Protein AF-A0A920FUL5-F1 (afdb_monomer_lite)

Secondary structure (DSSP, 8-state):
-TTTTS----SS---S---------HHHHHHHHT-S--EEEEEETTEEEEEEPPHHHHHHHHTT--

Foldseek 3Di:
DKPPPDDPPDPPDPPPDIDDDDDDDPVRLVVLVVDPFDKDWDDDPVGTDIDTDDPVRSVVVNVVSD

Structure (mmCIF, N/CA/C/O backbone):
data_AF-A0A920FUL5-F1
#
_entry.id   AF-A0A920FUL5-F1
#
loop_
_atom_site.group_PDB
_atom_site.id
_atom_site.type_symbol
_atom_site.label_atom_id
_atom_site.label_alt_id
_atom_site.label_comp_id
_atom_site.label_asym_id
_atom_site.label_entity_id
_atom_site.label_seq_id
_atom_site.pdbx_PDB_ins_code
_atom_site.Cartn_x
_atom_site.Cartn_y
_atom_site.Cartn_z
_atom_site.occupancy
_atom_site.B_iso_or_equiv
_atom_site.auth_seq_id
_atom_site.auth_comp_id
_atom_site.auth_asym_id
_atom_site.auth_atom_id
_atom_site.pdbx_PDB_model_num
ATOM 1 N N . MET A 1 1 ? 13.903 1.081 1.531 1.00 50.53 1 MET A N 1
ATOM 2 C CA . MET A 1 1 ? 14.530 0.844 0.212 1.00 50.53 1 MET A CA 1
ATOM 3 C C . MET A 1 1 ? 14.127 -0.542 -0.275 1.00 50.53 1 MET A C 1
ATOM 5 O O . MET A 1 1 ? 13.739 -1.370 0.542 1.00 50.53 1 MET A O 1
ATOM 9 N N . ALA A 1 2 ? 14.140 -0.776 -1.589 1.00 53.91 2 ALA A N 1
ATOM 10 C CA . ALA A 1 2 ? 14.004 -2.127 -2.132 1.00 53.91 2 ALA A CA 1
ATOM 11 C C . ALA A 1 2 ? 15.235 -2.964 -1.743 1.00 53.91 2 ALA A C 1
ATOM 13 O O . ALA A 1 2 ? 16.339 -2.420 -1.710 1.00 53.91 2 ALA A O 1
ATOM 14 N N . ASP A 1 3 ? 15.036 -4.254 -1.465 1.00 59.34 3 ASP A N 1
ATOM 15 C CA . ASP A 1 3 ? 16.104 -5.249 -1.279 1.00 59.34 3 ASP A CA 1
ATOM 16 C C . ASP A 1 3 ? 17.050 -5.0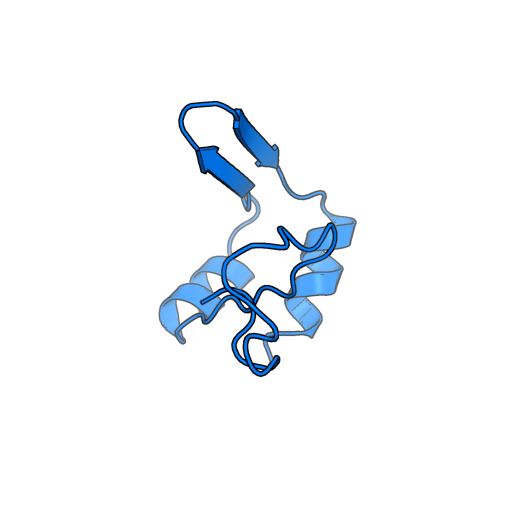13 -0.081 1.00 59.34 3 ASP A C 1
ATOM 18 O O . ASP A 1 3 ? 18.232 -5.335 -0.141 1.00 59.34 3 ASP A O 1
ATOM 22 N N . GLU A 1 4 ? 16.544 -4.494 1.044 1.00 55.91 4 GLU A N 1
ATOM 23 C CA . GLU A 1 4 ? 17.346 -4.338 2.279 1.00 55.91 4 GLU A CA 1
ATOM 24 C C . GLU A 1 4 ? 17.737 -5.670 2.954 1.00 55.91 4 GLU A C 1
ATOM 26 O O . GLU A 1 4 ? 18.588 -5.666 3.839 1.00 55.91 4 GLU A O 1
ATOM 31 N N . ASP A 1 5 ? 17.140 -6.794 2.543 1.00 56.16 5 ASP A N 1
ATOM 32 C CA . ASP A 1 5 ? 17.346 -8.130 3.138 1.00 56.16 5 ASP A CA 1
ATOM 33 C C . ASP A 1 5 ? 18.160 -9.079 2.231 1.00 56.16 5 ASP A C 1
ATOM 35 O O . ASP A 1 5 ? 1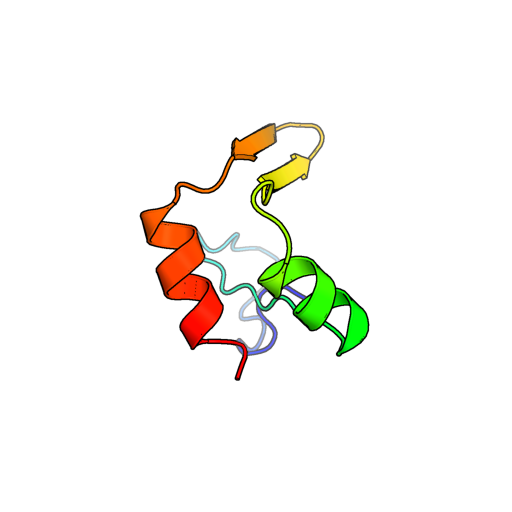8.299 -10.271 2.501 1.00 56.16 5 ASP A O 1
ATOM 39 N N . LEU A 1 6 ? 18.691 -8.567 1.115 1.00 55.97 6 LEU A N 1
ATOM 40 C CA . LEU A 1 6 ? 19.556 -9.323 0.215 1.00 55.97 6 LEU A CA 1
ATOM 41 C C . LEU A 1 6 ? 20.915 -8.633 0.119 1.00 55.97 6 LEU A C 1
ATOM 43 O O . LEU A 1 6 ? 21.017 -7.510 -0.374 1.00 55.97 6 LEU A O 1
ATOM 47 N N . ASP A 1 7 ? 21.976 -9.336 0.527 1.00 49.91 7 ASP A N 1
ATOM 48 C CA . ASP A 1 7 ? 23.331 -8.973 0.117 1.00 49.91 7 ASP A CA 1
ATOM 49 C C . ASP A 1 7 ? 23.340 -8.855 -1.413 1.00 49.91 7 ASP A C 1
ATOM 51 O O . ASP A 1 7 ? 22.998 -9.805 -2.127 1.00 49.91 7 ASP A O 1
ATOM 55 N N . ARG A 1 8 ? 23.687 -7.669 -1.927 1.00 54.12 8 ARG A N 1
ATOM 56 C CA . ARG A 1 8 ? 23.757 -7.407 -3.369 1.00 54.12 8 ARG A CA 1
ATOM 57 C C . ARG A 1 8 ? 24.711 -8.409 -4.018 1.00 54.12 8 ARG A C 1
ATOM 59 O O . ARG A 1 8 ? 25.926 -8.265 -3.931 1.00 54.12 8 ARG A O 1
ATOM 66 N N . ALA A 1 9 ? 24.163 -9.422 -4.685 1.00 51.97 9 ALA A N 1
ATOM 67 C CA . ALA A 1 9 ? 24.969 -10.479 -5.289 1.00 51.97 9 ALA A CA 1
ATOM 68 C C . ALA A 1 9 ? 25.711 -10.027 -6.566 1.00 51.97 9 ALA A C 1
ATOM 70 O O . ALA A 1 9 ? 26.654 -10.705 -6.968 1.00 51.97 9 ALA A O 1
ATOM 71 N N . ASN A 1 10 ? 25.318 -8.909 -7.199 1.00 50.34 10 ASN A N 1
ATOM 72 C CA . ASN A 1 10 ? 26.091 -8.124 -8.180 1.00 50.34 10 ASN A CA 1
ATOM 73 C C . ASN A 1 10 ? 25.291 -6.884 -8.650 1.00 50.34 10 ASN A C 1
ATOM 75 O O . ASN A 1 10 ? 24.071 -6.853 -8.529 1.00 50.34 10 ASN A O 1
ATOM 79 N N . ASP A 1 11 ? 25.972 -5.888 -9.229 1.00 54.91 11 ASP A N 1
ATOM 80 C CA . ASP A 1 11 ? 25.361 -4.695 -9.857 1.00 54.91 11 ASP A CA 1
ATOM 81 C C . ASP A 1 11 ? 24.840 -4.949 -11.298 1.00 54.91 11 ASP A C 1
ATOM 83 O O . ASP A 1 11 ? 24.377 -4.025 -11.961 1.00 54.91 11 ASP A O 1
ATOM 87 N N . GLU A 1 12 ? 24.904 -6.190 -11.805 1.00 52.84 12 GLU A N 1
ATOM 88 C CA . GLU A 1 12 ? 24.579 -6.530 -13.208 1.00 52.84 12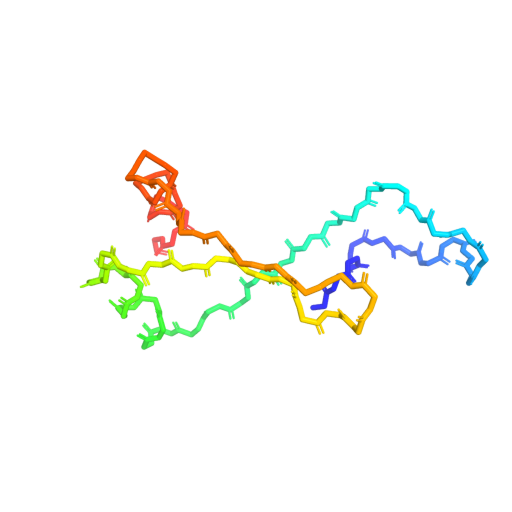 GLU A CA 1
ATOM 89 C C . GLU A 1 12 ? 23.299 -7.359 -13.404 1.00 52.84 12 GLU A C 1
ATOM 91 O O . GLU A 1 12 ? 22.778 -7.413 -14.519 1.00 52.84 12 GLU A O 1
ATOM 96 N N . LYS A 1 13 ? 22.757 -8.019 -12.373 1.00 56.31 13 LYS A N 1
ATOM 97 C CA . LYS A 1 13 ? 21.487 -8.749 -12.495 1.00 56.31 13 LYS A CA 1
ATOM 98 C C . LYS A 1 13 ? 20.353 -7.912 -11.929 1.00 56.31 13 LYS A C 1
ATOM 100 O O . LYS A 1 13 ? 20.168 -7.838 -10.719 1.00 56.31 13 LYS A O 1
ATOM 105 N N . THR A 1 14 ? 19.533 -7.359 -12.814 1.00 57.38 14 THR A N 1
ATOM 106 C CA . THR A 1 14 ? 18.166 -6.984 -12.460 1.00 57.38 14 THR A CA 1
ATOM 107 C C . THR A 1 14 ? 17.428 -8.265 -12.069 1.00 57.38 14 THR A C 1
ATOM 109 O O . THR A 1 14 ? 17.082 -9.094 -12.912 1.00 57.38 14 THR A O 1
ATOM 112 N N . SER A 1 15 ? 17.266 -8.507 -10.768 1.00 61.62 15 SER A N 1
ATOM 113 C CA . SER A 1 15 ? 16.406 -9.594 -10.305 1.00 61.62 15 SER A CA 1
ATOM 114 C C . SER A 1 15 ? 15.002 -9.374 -10.863 1.00 61.62 15 SER A C 1
ATOM 116 O O . SER A 1 15 ? 14.464 -8.280 -10.799 1.00 61.62 15 SER A O 1
ATOM 118 N N . ALA A 1 16 ? 14.374 -10.420 -11.399 1.00 74.50 16 ALA A N 1
ATOM 119 C CA . ALA A 1 16 ? 12.978 -10.335 -11.839 1.00 74.50 16 ALA A CA 1
ATOM 120 C C . ALA A 1 16 ? 11.990 -10.192 -10.659 1.00 74.50 16 ALA A C 1
ATOM 122 O O . ALA A 1 16 ? 10.796 -9.997 -10.870 1.00 74.50 16 ALA A O 1
ATOM 123 N N . VAL A 1 17 ? 12.481 -10.331 -9.423 1.00 78.94 17 VAL A N 1
ATOM 124 C CA . VAL A 1 17 ? 11.713 -10.271 -8.179 1.00 78.94 17 VAL A CA 1
ATOM 125 C C . VAL A 1 1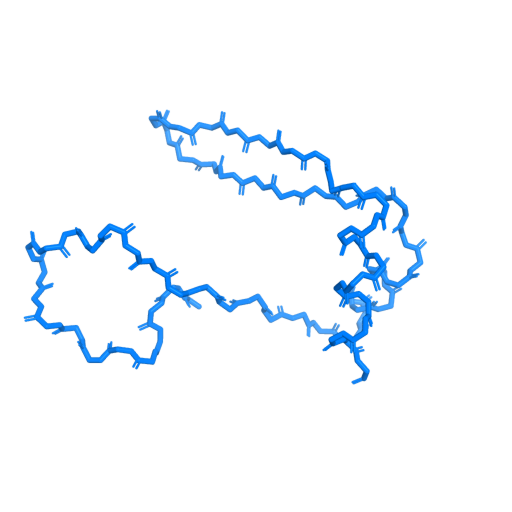7 ? 12.450 -9.363 -7.203 1.00 78.94 17 VAL A C 1
ATOM 127 O O . VAL A 1 17 ? 13.637 -9.567 -6.958 1.00 78.94 17 VAL A O 1
ATOM 130 N N . HIS A 1 18 ? 11.723 -8.407 -6.633 1.00 78.75 18 HIS A N 1
ATOM 131 C CA . HIS A 1 18 ? 12.218 -7.484 -5.616 1.00 78.75 18 HIS A CA 1
ATOM 132 C C . HIS A 1 18 ? 11.320 -7.547 -4.387 1.00 78.75 18 HIS A C 1
ATOM 134 O O . HIS A 1 18 ? 10.098 -7.677 -4.515 1.00 78.75 18 HIS A O 1
ATOM 140 N N . PHE A 1 19 ? 11.913 -7.410 -3.204 1.00 81.31 19 PHE A N 1
ATOM 141 C CA . PHE A 1 19 ? 11.159 -7.253 -1.964 1.00 81.31 19 PHE A CA 1
ATOM 142 C C . PHE A 1 19 ? 11.129 -5.776 -1.575 1.00 81.31 19 PHE A C 1
ATOM 144 O O . PHE A 1 19 ? 12.166 -5.119 -1.464 1.00 81.31 19 PHE A O 1
ATOM 151 N N . LEU A 1 20 ? 9.922 -5.244 -1.377 1.00 86.88 20 LEU A N 1
ATOM 152 C CA . LEU A 1 20 ? 9.699 -3.850 -1.003 1.00 86.88 20 LEU A CA 1
ATOM 153 C C . LEU A 1 20 ? 9.174 -3.770 0.426 1.00 86.88 20 LEU A C 1
ATOM 155 O O . LEU A 1 20 ? 8.270 -4.512 0.806 1.00 86.88 20 LEU A O 1
ATOM 159 N N . ARG A 1 21 ? 9.706 -2.818 1.194 1.00 88.25 21 ARG A N 1
ATOM 160 C CA . ARG A 1 21 ? 9.188 -2.442 2.509 1.00 88.25 21 ARG A CA 1
ATOM 161 C C . ARG A 1 21 ? 8.762 -0.981 2.485 1.00 88.25 21 ARG A C 1
ATOM 163 O O . ARG A 1 21 ? 9.577 -0.104 2.199 1.00 88.25 21 ARG A O 1
ATOM 170 N N . PHE A 1 22 ? 7.503 -0.739 2.829 1.00 88.44 22 PHE A N 1
ATOM 171 C CA . PHE A 1 22 ? 6.950 0.596 3.026 1.00 88.44 22 PHE A CA 1
ATOM 172 C C . PHE A 1 22 ? 6.896 0.869 4.523 1.00 88.44 22 PHE A C 1
ATOM 174 O O . PHE A 1 22 ? 6.243 0.137 5.262 1.00 88.44 22 PHE A O 1
ATOM 181 N N . GLN A 1 23 ? 7.625 1.886 4.971 1.00 89.19 23 GLN A N 1
ATOM 182 C CA . GLN A 1 23 ? 7.614 2.297 6.366 1.00 89.19 23 GLN A CA 1
ATOM 183 C C . GLN A 1 23 ? 6.667 3.481 6.515 1.00 89.19 23 GLN A C 1
ATOM 185 O O . GLN A 1 23 ? 6.854 4.497 5.854 1.00 89.19 23 GLN A O 1
ATOM 190 N N . LEU A 1 24 ? 5.664 3.314 7.369 1.00 90.94 24 LEU A N 1
ATOM 191 C CA . LEU A 1 24 ? 4.683 4.337 7.706 1.00 90.94 24 LEU A CA 1
ATOM 192 C C . LEU A 1 24 ? 4.940 4.795 9.139 1.00 90.94 24 LEU A C 1
ATOM 194 O O . LEU A 1 24 ? 5.235 3.979 10.016 1.00 90.94 24 LEU A O 1
ATOM 198 N N . ASN A 1 25 ? 4.838 6.094 9.383 1.00 93.19 25 ASN A N 1
ATOM 199 C CA . ASN A 1 25 ? 4.802 6.632 10.736 1.00 93.19 25 ASN A CA 1
ATOM 200 C C . ASN A 1 25 ? 3.377 6.537 11.325 1.00 93.19 25 ASN A C 1
ATOM 202 O O . ASN A 1 25 ? 2.434 6.111 10.654 1.00 93.19 25 ASN A O 1
ATOM 206 N N . SER A 1 26 ? 3.208 6.901 12.598 1.00 92.31 26 SER A N 1
ATOM 207 C CA . SER A 1 26 ? 1.911 6.792 13.284 1.00 92.31 26 SER A CA 1
ATOM 208 C C . SER A 1 26 ? 0.811 7.649 12.646 1.00 92.31 26 SER A C 1
ATOM 210 O O . SER A 1 26 ? -0.303 7.166 12.485 1.00 92.31 26 SER A O 1
ATOM 212 N N . GLU A 1 27 ? 1.125 8.873 12.214 1.00 93.44 27 GLU A N 1
ATOM 213 C CA . GLU A 1 27 ? 0.160 9.761 11.549 1.00 93.44 27 GLU A CA 1
ATOM 214 C C . GLU A 1 27 ? -0.266 9.196 10.187 1.00 93.44 27 GLU A C 1
ATOM 216 O O . GLU A 1 27 ? -1.452 9.148 9.869 1.00 93.44 27 GLU A O 1
ATOM 221 N N . GLU A 1 28 ? 0.685 8.694 9.399 1.00 92.50 28 GLU A N 1
ATOM 222 C CA . GLU A 1 28 ? 0.412 8.044 8.113 1.00 92.50 28 GLU A CA 1
ATOM 223 C C . GLU A 1 28 ? -0.402 6.758 8.283 1.00 92.50 28 GLU A C 1
ATOM 225 O O . GLU A 1 28 ? -1.273 6.464 7.466 1.00 92.50 28 GLU A O 1
ATOM 230 N N . THR A 1 29 ? -0.155 6.012 9.360 1.00 92.50 29 THR A N 1
ATOM 231 C CA . THR A 1 29 ? -0.917 4.807 9.704 1.00 92.50 29 THR A CA 1
ATOM 232 C C . THR A 1 29 ? -2.358 5.158 10.062 1.00 92.50 29 THR A C 1
ATOM 234 O O . THR A 1 29 ? -3.287 4.519 9.565 1.00 92.50 29 THR A O 1
ATOM 237 N N . ASP A 1 30 ? -2.571 6.204 10.860 1.00 92.38 30 ASP A N 1
ATOM 238 C CA . ASP A 1 30 ? -3.910 6.692 11.192 1.00 92.38 30 ASP A CA 1
ATOM 239 C C . ASP A 1 30 ? -4.638 7.214 9.946 1.00 92.38 30 ASP A C 1
ATOM 241 O O . ASP A 1 30 ? -5.812 6.898 9.733 1.00 92.38 30 ASP A O 1
ATOM 245 N N . LEU A 1 31 ? -3.951 7.952 9.070 1.00 91.69 31 LEU A N 1
ATOM 246 C CA . LEU A 1 31 ? -4.500 8.389 7.783 1.00 91.69 31 LEU A CA 1
ATOM 247 C C . LEU A 1 31 ? -4.864 7.199 6.889 1.00 91.69 31 LEU A C 1
ATOM 249 O O . LEU A 1 31 ? -5.936 7.196 6.286 1.00 91.69 31 LEU A O 1
ATOM 253 N N . PHE A 1 32 ? -4.016 6.171 6.830 1.00 92.31 32 PHE A N 1
ATOM 254 C CA . PHE A 1 32 ? -4.285 4.951 6.073 1.00 92.31 32 PHE A CA 1
ATOM 255 C C . PHE A 1 32 ? -5.522 4.220 6.612 1.00 92.31 32 PHE A C 1
ATOM 257 O O . PHE A 1 32 ? -6.396 3.833 5.834 1.00 92.31 32 PH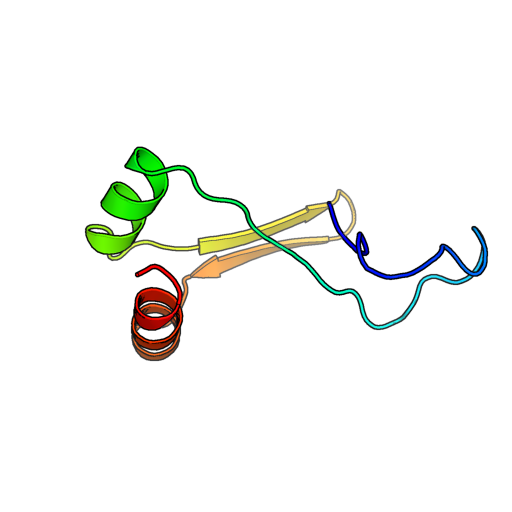E A O 1
ATOM 264 N N . LYS A 1 33 ? -5.645 4.088 7.940 1.00 90.81 33 LYS A N 1
ATOM 265 C CA . LYS A 1 33 ? -6.789 3.455 8.623 1.00 90.81 33 LYS A CA 1
ATOM 266 C C . LYS A 1 33 ? -8.113 4.194 8.401 1.00 90.81 33 LYS A C 1
ATOM 268 O O . LYS A 1 33 ? -9.167 3.568 8.449 1.00 90.81 33 LYS A O 1
ATOM 273 N N . ASN A 1 34 ? -8.066 5.500 8.136 1.00 89.75 34 ASN A N 1
ATOM 274 C CA . ASN A 1 34 ? -9.248 6.347 7.945 1.00 89.75 34 ASN A CA 1
ATOM 275 C C . ASN A 1 34 ? -9.506 6.755 6.479 1.00 89.75 34 ASN A C 1
ATOM 277 O O . ASN A 1 34 ? -10.402 7.560 6.221 1.00 89.75 34 ASN A O 1
ATOM 281 N N . SER A 1 35 ? -8.741 6.233 5.513 1.00 84.38 35 SER A N 1
ATOM 282 C CA . SER A 1 35 ? -8.852 6.598 4.095 1.00 84.38 35 SER A CA 1
ATOM 283 C C . SER A 1 35 ? -9.365 5.447 3.229 1.00 84.38 35 SER A C 1
ATOM 285 O O . SER A 1 35 ? -8.780 4.371 3.187 1.00 84.38 35 SER A O 1
ATOM 287 N N . ASP A 1 36 ? -10.394 5.725 2.425 1.00 78.44 36 ASP A N 1
ATOM 288 C CA . ASP A 1 36 ? -10.928 4.805 1.405 1.00 78.44 36 ASP A CA 1
ATOM 289 C C . ASP A 1 36 ? -10.305 5.024 0.007 1.00 78.44 36 ASP A C 1
ATOM 291 O O . ASP A 1 36 ? -10.797 4.532 -1.022 1.00 78.44 36 ASP A O 1
ATOM 295 N N . ASN A 1 37 ? -9.239 5.824 -0.074 1.00 87.00 37 ASN A N 1
ATOM 296 C CA . ASN A 1 37 ? -8.618 6.204 -1.338 1.00 87.00 37 ASN A CA 1
ATOM 297 C C . ASN A 1 37 ? -7.108 5.955 -1.351 1.00 87.00 37 ASN A C 1
ATOM 299 O O . ASN A 1 37 ? -6.317 6.875 -1.541 1.00 87.00 37 ASN A O 1
ATOM 303 N N . ILE A 1 38 ? -6.727 4.690 -1.184 1.00 92.06 38 ILE A N 1
ATOM 304 C CA . ILE A 1 38 ? -5.336 4.247 -1.294 1.00 92.06 38 ILE A CA 1
ATOM 305 C C . ILE A 1 38 ? -5.002 3.912 -2.751 1.00 92.06 38 ILE A C 1
ATOM 307 O O . ILE A 1 38 ? -5.759 3.212 -3.435 1.00 92.06 38 ILE A O 1
ATOM 311 N N . GLN A 1 39 ? -3.855 4.399 -3.220 1.00 94.06 39 GLN A N 1
ATOM 312 C CA . GLN A 1 39 ? -3.301 4.094 -4.536 1.00 94.06 39 GLN A CA 1
ATOM 313 C C . GLN A 1 39 ? -1.863 3.601 -4.397 1.00 94.06 39 GLN A C 1
ATOM 315 O O . GLN A 1 39 ? -1.112 4.105 -3.567 1.00 94.06 39 GLN A O 1
ATOM 320 N N . PHE A 1 40 ? -1.488 2.641 -5.237 1.00 93.06 40 PHE A N 1
ATOM 321 C CA . PHE A 1 40 ? -0.094 2.255 -5.445 1.00 93.06 40 PHE A CA 1
ATOM 322 C C . PHE A 1 40 ? 0.299 2.647 -6.857 1.00 93.06 40 PHE A C 1
ATOM 324 O O . PHE A 1 40 ? -0.490 2.478 -7.787 1.00 93.06 40 PHE A O 1
ATOM 331 N N . GLY A 1 41 ? 1.512 3.158 -7.023 1.00 93.62 41 GLY A N 1
ATOM 332 C CA . GLY A 1 41 ? 2.014 3.534 -8.331 1.00 93.62 41 GLY A CA 1
ATOM 333 C C . GLY A 1 41 ? 3.524 3.449 -8.426 1.00 93.62 41 GLY A C 1
ATOM 334 O O . GLY A 1 41 ? 4.229 3.408 -7.418 1.00 93.62 41 GLY A O 1
ATOM 335 N N . VAL A 1 42 ? 3.986 3.406 -9.666 1.00 94.06 42 VAL A N 1
ATOM 336 C CA . VAL A 1 42 ? 5.385 3.514 -10.057 1.00 94.06 42 VAL A CA 1
ATOM 337 C C . VAL A 1 42 ? 5.497 4.785 -10.879 1.00 94.06 42 VAL A C 1
ATOM 339 O O . VAL A 1 42 ? 4.695 4.990 -11.787 1.00 94.06 42 VAL A O 1
ATOM 342 N N . ASP A 1 43 ? 6.470 5.624 -10.546 1.00 93.38 43 ASP A N 1
ATOM 343 C CA . ASP A 1 43 ? 6.765 6.860 -11.269 1.00 93.38 43 ASP A CA 1
ATOM 344 C C . ASP A 1 43 ? 8.168 6.773 -11.873 1.00 93.38 43 ASP A C 1
ATOM 346 O O . ASP A 1 43 ? 9.104 7.451 -11.459 1.00 93.38 43 ASP A O 1
ATOM 350 N N . HIS A 1 44 ? 8.341 5.808 -12.776 1.00 89.62 44 HIS A N 1
ATOM 351 C CA . HIS A 1 44 ? 9.566 5.642 -13.548 1.00 89.62 44 HIS A CA 1
ATOM 352 C C . HIS A 1 44 ? 9.326 6.189 -14.957 1.00 89.62 44 HIS A C 1
ATOM 354 O O . HIS A 1 44 ? 8.271 5.920 -15.530 1.00 89.62 44 HIS A O 1
ATOM 360 N N . ASP A 1 45 ? 10.300 6.889 -15.543 1.00 90.69 45 ASP A N 1
ATOM 361 C CA . ASP A 1 45 ? 10.148 7.570 -16.844 1.00 90.69 45 ASP A CA 1
ATOM 362 C C . ASP A 1 45 ? 9.622 6.640 -17.952 1.00 90.69 45 ASP A C 1
ATOM 364 O O . ASP A 1 45 ? 8.733 6.992 -18.722 1.00 90.69 45 ASP A O 1
ATOM 368 N N . GLU A 1 46 ? 10.131 5.408 -17.981 1.00 92.31 46 GLU A N 1
ATOM 369 C CA . GLU A 1 46 ? 9.733 4.371 -18.945 1.00 92.31 46 GLU A CA 1
ATOM 370 C C . GLU A 1 46 ? 8.478 3.569 -18.531 1.00 92.31 46 GLU A C 1
ATOM 372 O O . GLU A 1 46 ? 7.961 2.765 -19.308 1.00 92.31 46 GLU A O 1
ATOM 377 N N . TYR A 1 47 ? 7.989 3.734 -17.295 1.00 85.12 47 TYR A N 1
ATOM 378 C CA . TYR A 1 47 ? 6.826 3.014 -16.768 1.00 85.12 47 TYR A CA 1
ATOM 379 C C . TYR A 1 47 ? 6.152 3.781 -15.618 1.00 85.12 47 TYR A C 1
ATOM 381 O O . TYR A 1 47 ? 6.388 3.511 -14.437 1.00 85.12 47 TYR A O 1
ATOM 389 N N . SER A 1 48 ? 5.288 4.731 -15.984 1.00 94.38 48 SER A N 1
ATOM 390 C CA . SER A 1 48 ? 4.474 5.499 -15.039 1.00 94.38 48 SER A CA 1
ATOM 391 C C . SER A 1 48 ? 3.050 4.946 -15.004 1.00 94.38 48 SER A C 1
ATOM 393 O O . SER A 1 48 ? 2.308 5.004 -15.990 1.00 94.38 48 SER A O 1
ATOM 395 N N . THR A 1 49 ? 2.667 4.338 -13.884 1.00 95.06 49 THR A N 1
ATOM 396 C CA . THR A 1 49 ? 1.323 3.778 -13.710 1.00 95.06 49 THR A CA 1
ATOM 397 C C . THR A 1 49 ? 0.886 3.841 -12.259 1.00 95.06 49 THR A C 1
ATOM 399 O O . THR A 1 49 ? 1.701 3.705 -11.347 1.00 95.06 49 THR A O 1
ATOM 402 N N . SER A 1 50 ? -0.414 4.003 -12.038 1.00 95.75 50 SER A N 1
ATOM 403 C CA . SER A 1 50 ? -1.015 3.912 -10.715 1.00 95.75 50 SER A CA 1
ATOM 404 C C . SER 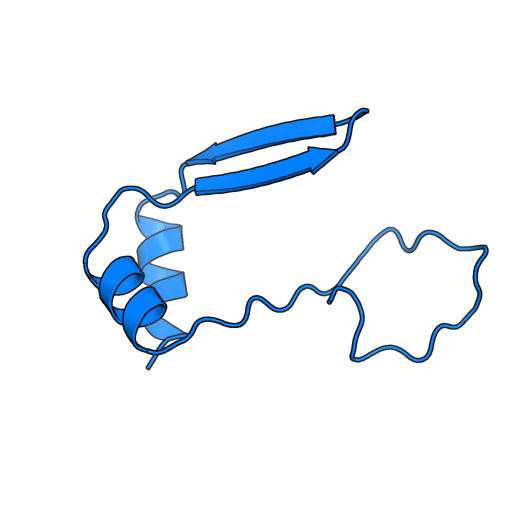A 1 50 ? -2.309 3.115 -10.762 1.00 95.75 50 SER A C 1
ATOM 406 O O . SER A 1 50 ? -3.041 3.101 -11.754 1.00 95.75 50 SER A O 1
ATOM 408 N N . ILE A 1 51 ? -2.587 2.428 -9.661 1.00 95.50 51 ILE A N 1
ATOM 409 C CA . ILE A 1 51 ? -3.797 1.647 -9.464 1.00 95.50 51 ILE A CA 1
ATOM 410 C C . ILE A 1 51 ? -4.436 2.028 -8.138 1.00 95.50 51 ILE A C 1
ATOM 412 O O . ILE A 1 51 ? -3.760 2.228 -7.126 1.00 95.50 51 ILE A O 1
ATOM 416 N N . LYS A 1 52 ? -5.767 2.096 -8.130 1.00 94.75 52 LYS A N 1
ATOM 417 C CA . LYS A 1 52 ? -6.519 2.182 -6.882 1.00 94.75 52 LYS A CA 1
ATOM 418 C C . LYS A 1 52 ? -6.596 0.798 -6.248 1.00 94.75 52 LYS A C 1
ATOM 420 O O . LYS A 1 52 ? -6.945 -0.175 -6.916 1.00 94.75 52 LYS A O 1
ATOM 425 N N . VAL A 1 53 ? -6.299 0.723 -4.956 1.00 94.25 53 VAL A N 1
ATOM 426 C CA . VAL A 1 53 ? -6.381 -0.525 -4.194 1.00 94.25 53 VAL A CA 1
ATOM 427 C C . VAL A 1 53 ? -7.839 -0.956 -4.082 1.00 94.25 53 VAL A C 1
ATOM 429 O O . VAL A 1 53 ? -8.728 -0.144 -3.816 1.00 94.25 53 VAL A O 1
ATOM 432 N N . THR A 1 54 ? -8.094 -2.245 -4.302 1.00 94.50 54 THR A N 1
ATOM 433 C CA . THR A 1 54 ? -9.433 -2.808 -4.112 1.00 94.50 54 THR A CA 1
ATOM 434 C C . THR A 1 54 ? -9.807 -2.821 -2.631 1.00 94.50 54 THR A C 1
ATOM 436 O O . THR A 1 54 ? -8.941 -2.836 -1.754 1.00 94.50 54 THR A O 1
ATOM 439 N N . ARG A 1 55 ? -11.107 -2.867 -2.330 1.00 91.88 55 ARG A N 1
ATOM 440 C CA . ARG A 1 55 ? -11.574 -2.919 -0.939 1.00 91.88 55 ARG A CA 1
ATOM 441 C C . ARG A 1 55 ? -11.021 -4.136 -0.189 1.00 91.88 55 ARG A C 1
ATOM 443 O O . ARG A 1 55 ? -10.612 -3.991 0.956 1.00 91.88 55 ARG A O 1
ATOM 450 N N . ASP A 1 56 ? -10.964 -5.298 -0.834 1.00 94.44 56 ASP A N 1
ATOM 451 C CA . ASP A 1 56 ? -10.497 -6.537 -0.201 1.00 94.44 56 ASP A CA 1
ATOM 452 C C . ASP A 1 56 ? -9.001 -6.478 0.126 1.00 94.44 56 ASP A C 1
ATOM 454 O O . ASP A 1 56 ? -8.592 -6.812 1.238 1.00 94.44 56 ASP A O 1
ATOM 458 N N . THR A 1 57 ? -8.180 -5.980 -0.806 1.00 93.62 57 THR A N 1
ATOM 459 C CA . THR A 1 57 ? -6.743 -5.778 -0.573 1.00 93.62 57 THR A CA 1
ATOM 460 C C . THR A 1 57 ? -6.501 -4.762 0.539 1.00 93.62 57 THR A C 1
ATOM 462 O O . THR A 1 57 ? -5.676 -5.007 1.413 1.00 93.62 57 THR A O 1
ATOM 465 N N . TYR A 1 58 ? -7.248 -3.654 0.555 1.00 92.38 58 TYR A N 1
ATOM 466 C CA . TYR A 1 58 ? -7.157 -2.653 1.617 1.00 92.38 58 TYR A CA 1
ATOM 467 C C . TYR A 1 58 ? -7.465 -3.254 2.997 1.00 92.38 58 TYR A C 1
ATOM 469 O O . TYR A 1 58 ? -6.686 -3.086 3.929 1.00 92.38 58 TYR A O 1
ATOM 477 N N . GLN A 1 59 ? -8.547 -4.029 3.114 1.00 92.12 59 GLN A N 1
ATOM 478 C CA . GLN A 1 59 ? -8.906 -4.715 4.360 1.00 92.12 59 GLN A CA 1
ATOM 479 C C . GLN A 1 59 ? -7.870 -5.758 4.793 1.00 92.12 59 GLN A C 1
ATOM 481 O O . GLN A 1 59 ? -7.730 -6.015 5.987 1.00 92.12 59 GLN A O 1
ATOM 486 N N . SER A 1 60 ? -7.156 -6.371 3.847 1.00 94.06 60 SER A N 1
ATOM 487 C CA . SER A 1 60 ? -6.023 -7.240 4.168 1.00 94.06 60 SER A CA 1
ATOM 488 C C . SER A 1 60 ? -4.862 -6.435 4.749 1.00 94.06 60 SER A C 1
ATOM 490 O O . SER A 1 60 ? -4.399 -6.769 5.830 1.00 94.06 60 SER A O 1
ATOM 492 N N . LEU A 1 61 ? -4.451 -5.351 4.080 1.00 92.50 61 LEU A N 1
ATOM 493 C CA . LEU A 1 61 ? -3.331 -4.501 4.504 1.00 92.50 61 LEU A CA 1
ATOM 494 C C . LEU A 1 61 ? -3.572 -3.833 5.862 1.00 92.50 61 LEU A C 1
ATOM 496 O O . LEU A 1 61 ? -2.637 -3.657 6.633 1.00 92.50 61 LEU A O 1
ATOM 500 N N . LEU A 1 62 ? -4.822 -3.488 6.188 1.00 91.62 62 LEU A N 1
ATOM 501 C CA . LEU A 1 62 ? -5.161 -2.926 7.499 1.00 91.62 62 LEU A CA 1
ATOM 502 C C . LEU A 1 62 ? -4.779 -3.839 8.666 1.00 91.62 62 LEU A C 1
ATOM 504 O O . LEU A 1 62 ? -4.457 -3.335 9.737 1.00 91.62 62 LEU A O 1
ATOM 508 N N . LYS A 1 63 ? -4.812 -5.160 8.465 1.00 92.19 63 LYS A N 1
ATOM 509 C CA . LYS A 1 63 ? -4.471 -6.146 9.499 1.00 92.19 63 LYS A CA 1
ATOM 510 C C . LYS A 1 63 ? -2.966 -6.254 9.744 1.00 92.19 63 LYS A C 1
ATOM 512 O O . LYS A 1 63 ? -2.572 -6.855 10.734 1.00 92.19 63 LYS A O 1
ATOM 517 N N . ASP A 1 64 ? -2.150 -5.687 8.858 1.00 90.56 64 ASP A N 1
ATOM 518 C CA . ASP A 1 64 ? -0.691 -5.698 8.973 1.00 90.56 64 ASP A CA 1
ATOM 519 C C . ASP A 1 64 ? -0.159 -4.458 9.723 1.00 90.56 64 ASP A C 1
ATOM 521 O O . ASP A 1 64 ? 1.027 -4.393 10.038 1.00 90.56 64 ASP A O 1
ATOM 525 N N . LEU A 1 65 ? -1.018 -3.465 9.997 1.00 85.38 65 LEU A N 1
ATOM 526 C CA . LEU A 1 65 ? -0.662 -2.150 10.554 1.00 85.38 65 LEU A CA 1
ATOM 527 C C . LEU A 1 65 ? -1.103 -1.961 12.021 1.00 85.38 65 LEU A C 1
ATOM 529 O O . LEU A 1 65 ? -1.455 -0.843 12.413 1.00 85.38 65 LEU A O 1
ATOM 533 N N . ASP A 1 66 ? -1.140 -3.034 12.812 1.00 65.75 66 ASP A N 1
ATOM 534 C CA . ASP A 1 66 ? -1.502 -2.992 14.242 1.00 65.75 66 ASP A CA 1
ATOM 535 C C . ASP A 1 66 ? -0.538 -2.146 15.095 1.00 65.75 66 ASP A C 1
ATOM 537 O O . ASP A 1 66 ? 0.695 -2.369 15.038 1.00 65.75 66 ASP A O 1
#

pLDDT: mean 81.94, std 15.7, range [49.91, 95.75]

Sequence (66 aa):
MADEDLDRANDEKTSAVHFLRFQLNSEETDLFKNSDNIQFGVDHDEYSTSIKVTRDTYQSLLKDLD

Radius of gyration: 14.92 Å; chains: 1; bounding box: 38×20×33 Å